Protein AF-X1KWS8-F1 (afdb_monomer)

Mean predicted aligned error: 2.8 Å

Secondary structure (DSSP, 8-state):
-HHHHHHHHHHHHHHHHHHHTTT--TTT-HHHHHHHHHHHHHHHHHHHHHH--HHHHHHHHHHHHHHTTTS-TTT-HHHHHHHHHHHHHHHHHHHHHS-HHHHHHHHHHHHHHHHGGG-

Nearest PDB structures (foldseek):
  3sf4-assembly2_B  TM=8.137E-01  e=5.420E-02  Homo sapiens
  4a1s-assembly1_B  TM=8.154E-01  e=6.278E-02  Drosophila melanogaster
  4wne-assembly1_A  TM=8.134E-01  e=9.290E-02  Homo sapiens
  6hc2-assembly4_S  TM=8.059E-01  e=2.244E-01  Homo sapiens
  8rsv-assembly1_A  TM=4.801E-01  e=1.374E+00  Bacillus phage phi3T

Solvent-accessible surface area (backbone atoms only — not comparable to full-atom values): 5740 Å² total; per-residue (Å²): 106,71,71,55,51,52,47,52,52,26,51,52,49,36,52,54,33,56,60,47,54,76,77,38,36,67,87,84,34,37,69,61,27,23,52,40,23,42,53,32,11,52,29,26,38,53,45,16,71,74,68,68,37,55,68,32,17,52,52,13,37,50,22,23,56,57,15,48,76,59,30,30,69,86,83,29,34,70,56,22,23,50,37,24,39,52,36,13,52,25,27,46,56,26,23,77,68,47,65,38,73,62,24,42,53,52,12,52,50,26,40,55,60,24,51,57,75,79,111

Radius of gyration: 14.24 Å; Cα contacts (8 Å, |Δi|>4): 162; chains: 1; bounding box: 35×32×32 Å

Organism: NCBI:txid412755

pLDDT: mean 96.4, std 5.82, range [64.0, 98.88]

InterPro domains:
  IPR011990 Tetratricopeptide-like helical domain superfamily [G3DSA:1.25.40.10] (1-74)
  IPR011990 Tetratricopeptide-like helical domain superfamily [G3DSA:1.25.40.10] (75-119)
  IPR011990 Tetratricopeptide-like helical domain superfamily [SSF48452] (6-116)

Foldseek 3Di:
DVLVVLLVVLVVLLVVLVVVCVPQDCVPHVQVLLVSLQSNLVSLLSVCVSVVDLVSLVSSLVSLVSSCVRCDCVPNVQSLLVSLQSNLSSLCSNLVPDPVVVSPVSSVVSNVRSCPNVD

Structure (mmCIF, N/CA/C/O backbone):
data_AF-X1KWS8-F1
#
_entry.id   AF-X1KWS8-F1
#
loop_
_atom_site.group_PDB
_atom_site.id
_atom_site.type_symbol
_atom_site.label_atom_id
_atom_site.label_alt_id
_atom_site.label_comp_id
_atom_site.label_asym_id
_atom_site.label_entity_id
_atom_site.label_seq_id
_atom_site.pdbx_PDB_ins_code
_atom_site.Cartn_x
_atom_site.Cartn_y
_atom_site.Cartn_z
_atom_site.occupancy
_atom_site.B_iso_or_equiv
_atom_site.auth_seq_id
_atom_site.auth_comp_id
_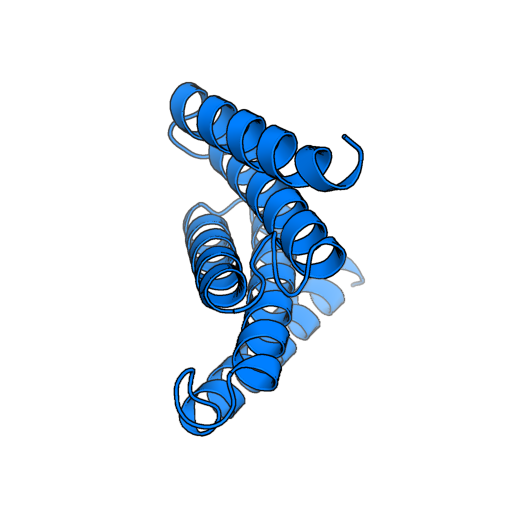atom_site.auth_asym_id
_atom_site.auth_atom_id
_atom_site.pdbx_PDB_model_num
ATOM 1 N N . ALA A 1 1 ? 19.935 10.452 10.825 1.00 64.00 1 ALA A N 1
ATOM 2 C CA . ALA A 1 1 ? 20.692 9.393 10.131 1.00 64.00 1 ALA A CA 1
ATOM 3 C C . ALA A 1 1 ? 19.772 8.234 9.749 1.00 64.00 1 ALA A C 1
ATOM 5 O O . ALA A 1 1 ? 19.333 8.224 8.617 1.00 64.00 1 ALA A O 1
ATOM 6 N N . GLU A 1 2 ? 19.375 7.336 10.661 1.00 73.25 2 GLU A N 1
ATOM 7 C CA . GLU A 1 2 ? 18.587 6.132 10.298 1.00 73.25 2 GLU A CA 1
ATOM 8 C C . GLU A 1 2 ? 17.178 6.427 9.736 1.00 73.25 2 GLU A C 1
ATOM 10 O O . GLU A 1 2 ? 16.774 5.854 8.731 1.00 73.25 2 GLU A O 1
ATOM 15 N N . VAL A 1 3 ? 16.434 7.370 10.331 1.00 71.50 3 VAL A N 1
ATOM 16 C CA . VAL A 1 3 ? 15.099 7.779 9.829 1.00 71.50 3 VAL A CA 1
ATOM 17 C C . VAL A 1 3 ? 15.184 8.477 8.467 1.00 71.50 3 VAL A C 1
ATOM 19 O O . VAL A 1 3 ? 14.303 8.319 7.626 1.00 71.50 3 VAL A O 1
ATOM 22 N N . GLU A 1 4 ? 16.252 9.241 8.254 1.00 72.50 4 GLU A N 1
ATOM 23 C CA . GLU A 1 4 ? 16.501 9.984 7.018 1.00 72.50 4 GLU A CA 1
ATOM 24 C C . GLU A 1 4 ? 16.873 9.028 5.878 1.00 72.50 4 GLU A C 1
ATOM 26 O O . GLU A 1 4 ? 16.276 9.096 4.807 1.00 72.50 4 GLU A O 1
ATOM 31 N N . ASP A 1 5 ? 17.732 8.046 6.162 1.00 85.25 5 ASP A N 1
ATOM 32 C CA . ASP A 1 5 ? 18.064 6.947 5.250 1.00 85.25 5 ASP A CA 1
ATOM 33 C C . ASP A 1 5 ? 16.818 6.106 4.911 1.00 85.25 5 ASP A C 1
ATOM 35 O O . ASP A 1 5 ? 16.545 5.800 3.750 1.00 85.25 5 ASP A O 1
ATOM 39 N N . LYS A 1 6 ? 15.959 5.817 5.899 1.00 88.38 6 LYS A N 1
ATOM 40 C CA . LYS A 1 6 ? 14.690 5.112 5.660 1.00 88.38 6 LYS A CA 1
ATOM 41 C C . LYS A 1 6 ? 13.768 5.879 4.708 1.00 88.38 6 LYS A C 1
ATOM 43 O O . LYS A 1 6 ? 13.195 5.272 3.804 1.00 88.38 6 LYS A O 1
ATOM 48 N N . ALA A 1 7 ? 13.621 7.192 4.889 1.00 91.94 7 ALA A N 1
ATOM 49 C CA . ALA A 1 7 ? 12.797 8.019 4.010 1.00 91.94 7 ALA A CA 1
ATOM 50 C C . ALA A 1 7 ? 13.380 8.106 2.589 1.00 91.94 7 ALA A C 1
ATOM 52 O O . ALA A 1 7 ? 12.638 7.995 1.611 1.00 91.94 7 ALA A O 1
ATOM 53 N N . GLU A 1 8 ? 14.701 8.242 2.459 1.00 93.81 8 GLU A N 1
ATOM 54 C CA . GLU A 1 8 ? 15.383 8.239 1.163 1.00 93.81 8 GLU A CA 1
ATOM 55 C C . GLU A 1 8 ? 15.182 6.909 0.423 1.00 93.81 8 GLU A C 1
ATOM 57 O O . GLU A 1 8 ? 14.811 6.895 -0.754 1.00 93.81 8 GLU A O 1
ATOM 62 N N . ASN A 1 9 ? 15.344 5.784 1.120 1.00 94.25 9 ASN A N 1
ATOM 63 C CA . ASN A 1 9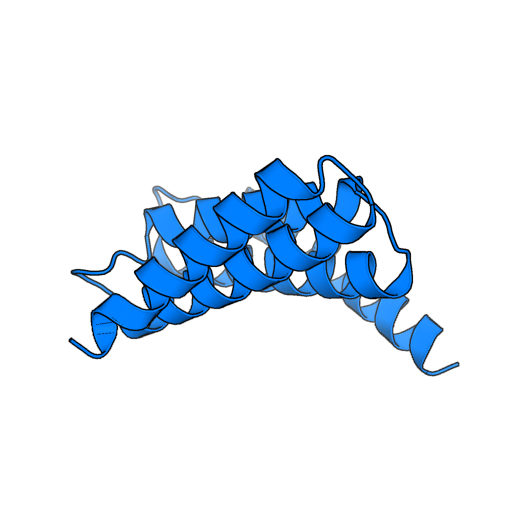 ? 15.138 4.458 0.546 1.00 94.25 9 ASN A CA 1
ATOM 64 C C . ASN A 1 9 ? 13.680 4.233 0.120 1.00 94.25 9 ASN A C 1
ATOM 66 O O . ASN A 1 9 ? 13.439 3.644 -0.935 1.00 94.25 9 ASN A O 1
ATOM 70 N N . CYS A 1 10 ? 12.703 4.768 0.862 1.00 96.50 10 CYS A N 1
ATOM 71 C CA . CYS A 1 10 ? 11.301 4.730 0.439 1.00 96.50 10 CYS A CA 1
ATOM 72 C C . CYS A 1 10 ? 11.064 5.541 -0.840 1.00 96.50 10 CYS A C 1
ATOM 74 O O . CYS A 1 10 ? 10.383 5.060 -1.740 1.00 96.50 10 CYS A O 1
ATOM 76 N N . ASN A 1 11 ? 11.657 6.733 -0.965 1.00 97.00 11 ASN A N 1
ATOM 77 C CA . ASN A 1 11 ? 11.544 7.535 -2.187 1.00 97.00 11 ASN A CA 1
ATOM 78 C C . ASN A 1 11 ? 12.148 6.818 -3.405 1.00 97.00 11 ASN A C 1
ATOM 80 O O . ASN A 1 11 ? 11.540 6.813 -4.475 1.00 97.00 11 ASN A O 1
ATOM 84 N N . LYS A 1 12 ? 13.298 6.149 -3.240 1.00 97.62 12 LYS A N 1
ATOM 85 C CA . LYS A 1 12 ? 13.901 5.314 -4.295 1.00 97.62 12 LYS A CA 1
ATOM 86 C C . LYS A 1 12 ? 12.989 4.149 -4.688 1.00 97.62 12 LYS A C 1
ATOM 88 O O . LYS A 1 12 ? 12.794 3.905 -5.877 1.00 97.62 12 LYS A O 1
ATOM 93 N N . ALA A 1 13 ? 12.400 3.460 -3.708 1.00 97.94 13 ALA A N 1
ATOM 94 C CA . ALA A 1 13 ? 11.460 2.367 -3.957 1.00 97.94 13 ALA A CA 1
ATOM 95 C C . ALA A 1 13 ? 10.202 2.848 -4.697 1.00 97.94 13 ALA A C 1
AT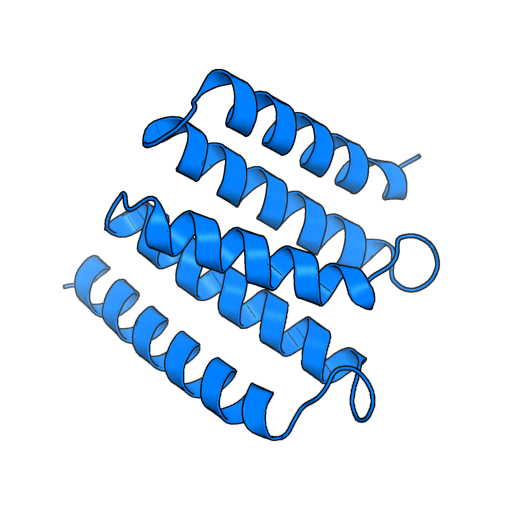OM 97 O O . ALA A 1 13 ? 9.781 2.208 -5.660 1.00 97.94 13 ALA A O 1
ATOM 98 N N . ILE A 1 14 ? 9.646 4.000 -4.304 1.00 98.62 14 ILE A N 1
ATOM 99 C CA . ILE A 1 14 ? 8.508 4.637 -4.982 1.00 98.62 14 ILE A CA 1
ATOM 100 C C . ILE A 1 14 ? 8.850 4.920 -6.439 1.00 98.62 14 ILE A C 1
ATOM 102 O O . ILE A 1 14 ? 8.098 4.517 -7.322 1.00 98.62 14 ILE A O 1
ATOM 106 N N . GLN A 1 15 ? 9.99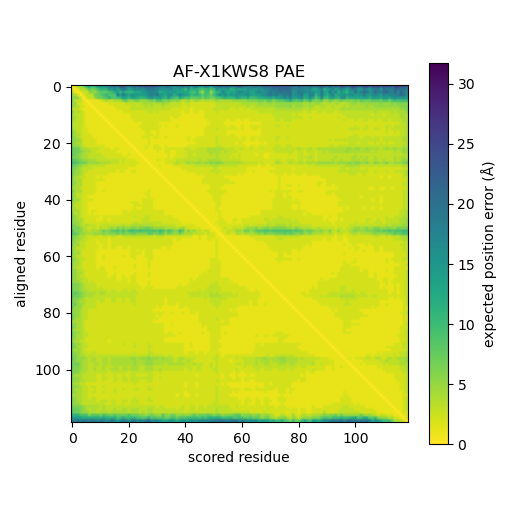3 5.560 -6.698 1.00 98.56 15 GLN A N 1
ATOM 107 C CA . GLN A 1 15 ? 10.421 5.869 -8.058 1.00 98.56 15 GLN A CA 1
ATOM 108 C C . GLN A 1 15 ? 10.561 4.593 -8.900 1.00 98.56 15 GLN A C 1
ATOM 110 O O . GLN A 1 15 ? 10.030 4.526 -10.004 1.00 98.56 15 GLN A O 1
ATOM 115 N N . ALA A 1 16 ? 11.221 3.558 -8.374 1.00 98.50 16 ALA A N 1
ATOM 116 C CA . ALA A 1 16 ? 11.401 2.294 -9.085 1.00 98.50 16 ALA A CA 1
ATOM 117 C C . ALA A 1 16 ? 10.065 1.590 -9.387 1.00 98.50 16 ALA A C 1
ATOM 119 O O . ALA A 1 16 ? 9.858 1.110 -10.503 1.00 98.50 16 ALA A O 1
ATOM 120 N N . CYS A 1 17 ? 9.140 1.561 -8.423 1.00 98.62 17 CYS A N 1
ATOM 121 C CA . CYS A 1 17 ? 7.812 0.980 -8.620 1.00 98.62 17 CYS A CA 1
ATOM 122 C C . CYS A 1 17 ? 7.005 1.775 -9.655 1.00 98.62 17 CYS A C 1
ATOM 124 O O . CYS A 1 17 ? 6.394 1.180 -10.535 1.00 98.62 17 CYS A O 1
ATOM 126 N N . GLN A 1 18 ? 7.039 3.110 -9.599 1.00 98.62 18 GLN A N 1
ATOM 127 C CA . GLN A 1 18 ? 6.348 3.968 -10.565 1.00 98.62 18 GLN A CA 1
ATOM 128 C C . GLN A 1 18 ? 6.886 3.800 -11.988 1.00 98.62 18 GLN A C 1
ATOM 130 O O . GLN A 1 18 ? 6.091 3.736 -12.920 1.00 98.62 18 GLN A O 1
ATOM 135 N N . GLU A 1 19 ? 8.206 3.702 -12.173 1.00 98.50 19 GLU A N 1
ATOM 136 C CA . GLU A 1 19 ? 8.792 3.403 -13.486 1.00 98.50 19 GLU A CA 1
ATOM 137 C C . GLU A 1 19 ? 8.396 2.005 -13.977 1.00 98.50 19 GLU A C 1
ATOM 139 O O . GLU A 1 19 ? 8.045 1.841 -15.144 1.00 9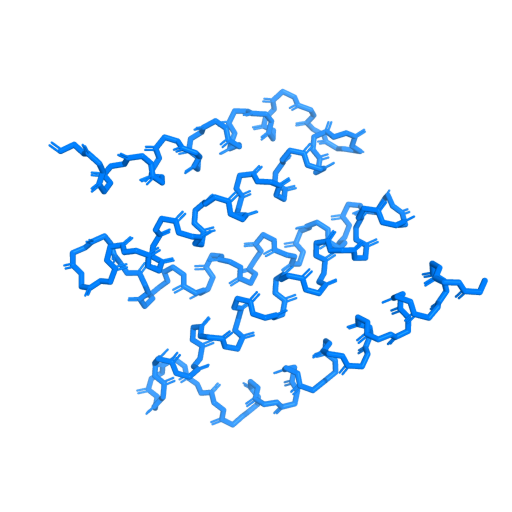8.50 19 GLU A O 1
ATOM 144 N N . SER A 1 20 ? 8.372 1.011 -13.085 1.00 98.25 20 SER A N 1
ATOM 145 C CA . SER A 1 20 ? 7.953 -0.356 -13.426 1.00 98.25 20 SER A CA 1
ATOM 146 C C . SER A 1 20 ? 6.482 -0.406 -13.860 1.00 98.25 20 SER A C 1
ATOM 148 O O . SER A 1 20 ? 6.163 -1.018 -14.875 1.00 98.25 20 SER A O 1
ATOM 150 N N . LEU A 1 21 ? 5.591 0.317 -13.172 1.00 98.50 21 LEU A N 1
ATOM 151 C CA . LEU A 1 21 ? 4.158 0.405 -13.497 1.00 98.50 21 LEU A CA 1
ATOM 152 C C . LEU A 1 21 ? 3.852 1.139 -14.815 1.00 98.50 21 LEU A C 1
ATOM 154 O O . LEU A 1 21 ? 2.705 1.139 -15.256 1.00 98.50 21 LEU A O 1
ATOM 158 N N . LYS A 1 22 ? 4.844 1.756 -15.476 1.00 98.25 22 LYS A N 1
ATOM 159 C CA . LYS A 1 22 ? 4.665 2.285 -16.842 1.00 98.25 22 LYS A CA 1
ATOM 160 C C . LYS A 1 22 ? 4.631 1.186 -17.901 1.00 98.25 22 LYS A C 1
ATOM 162 O O . LYS A 1 22 ? 4.109 1.421 -18.986 1.00 98.25 22 LYS A O 1
ATOM 167 N N . VAL A 1 23 ? 5.231 0.032 -17.609 1.00 98.00 23 VAL A N 1
ATOM 168 C CA . VAL A 1 23 ? 5.340 -1.102 -18.541 1.00 98.00 23 VAL A CA 1
ATOM 169 C C . VAL A 1 23 ? 4.653 -2.359 -18.011 1.00 98.00 23 VAL A C 1
ATOM 171 O O . VAL A 1 23 ? 4.195 -3.175 -18.800 1.00 98.00 23 VAL A O 1
ATOM 174 N N . ILE A 1 24 ? 4.551 -2.502 -16.688 1.00 97.94 24 ILE A N 1
ATOM 175 C CA . ILE A 1 24 ? 3.778 -3.547 -16.021 1.00 97.94 24 ILE A CA 1
ATOM 176 C C . ILE A 1 24 ? 2.357 -3.025 -15.841 1.00 97.94 24 ILE A C 1
ATOM 178 O O . ILE A 1 24 ? 2.115 -2.130 -15.029 1.00 97.94 24 ILE A O 1
ATOM 182 N N . THR A 1 25 ? 1.421 -3.584 -16.599 1.00 98.06 25 THR A N 1
ATOM 183 C CA . THR A 1 25 ? 0.002 -3.220 -16.555 1.00 98.06 25 THR A CA 1
ATOM 184 C C . THR A 1 25 ? -0.816 -4.346 -15.928 1.00 98.06 25 THR A C 1
ATOM 186 O O . THR A 1 25 ? -0.384 -5.499 -15.885 1.00 98.06 25 THR A O 1
ATOM 189 N N . LEU A 1 26 ? -2.015 -4.007 -15.450 1.00 97.62 26 LEU A N 1
ATOM 190 C CA . LEU A 1 26 ? -2.963 -4.987 -14.923 1.00 97.62 26 LEU A CA 1
ATOM 191 C C . LEU A 1 26 ? -3.342 -6.045 -15.975 1.00 97.62 26 LEU A C 1
ATOM 193 O O . LEU A 1 26 ? -3.498 -7.210 -15.627 1.00 97.62 26 LEU A O 1
ATOM 197 N N . ASP A 1 27 ? -3.467 -5.641 -17.239 1.00 97.50 27 ASP A N 1
ATOM 198 C CA . ASP A 1 27 ? -3.947 -6.513 -18.314 1.00 97.50 27 ASP A CA 1
ATOM 199 C C . ASP A 1 27 ? -2.846 -7.443 -18.847 1.00 97.50 27 ASP A C 1
ATOM 201 O O . ASP A 1 27 ? -3.114 -8.605 -19.151 1.00 97.50 27 ASP A O 1
ATOM 205 N N . ASP A 1 28 ? -1.604 -6.954 -18.940 1.00 97.31 28 ASP A N 1
ATOM 206 C CA . ASP A 1 28 ? -0.497 -7.717 -19.531 1.00 97.31 28 ASP A CA 1
ATOM 207 C C . ASP A 1 28 ? 0.216 -8.605 -18.502 1.00 97.31 28 ASP A C 1
ATOM 209 O O . ASP A 1 28 ? 0.631 -9.723 -18.814 1.00 97.31 28 ASP A O 1
ATOM 213 N N . LEU A 1 29 ? 0.392 -8.102 -17.275 1.00 98.06 29 LEU A N 1
ATOM 214 C CA . LEU A 1 29 ? 1.204 -8.726 -16.227 1.00 98.06 29 LEU A CA 1
ATOM 215 C C . LEU A 1 29 ? 0.530 -8.577 -14.848 1.00 98.06 29 LEU A C 1
ATOM 217 O O . LEU A 1 29 ? 1.088 -7.938 -13.952 1.00 98.06 29 LEU A O 1
ATOM 221 N N . PRO A 1 30 ? -0.661 -9.170 -14.631 1.00 98.12 30 PRO A N 1
ATOM 222 C CA . PRO A 1 30 ? -1.476 -8.921 -13.437 1.00 98.12 30 PRO A CA 1
ATOM 223 C C . PRO A 1 30 ? -0.752 -9.234 -12.118 1.00 98.12 30 PRO A C 1
ATOM 225 O O . PRO A 1 30 ? -0.814 -8.453 -11.170 1.00 98.12 30 PRO A O 1
ATOM 228 N N . MET A 1 31 ? -0.014 -10.345 -12.039 1.00 98.25 31 MET A N 1
ATOM 229 C CA . MET A 1 31 ? 0.697 -10.722 -10.808 1.00 98.25 31 MET A CA 1
ATOM 230 C C . MET A 1 31 ? 1.849 -9.767 -10.471 1.00 98.25 31 MET A C 1
ATOM 232 O O . MET A 1 31 ? 2.003 -9.356 -9.315 1.00 98.25 31 MET A O 1
ATOM 236 N N . ASP A 1 32 ? 2.635 -9.369 -11.472 1.00 98.56 32 ASP A N 1
ATOM 237 C CA . ASP A 1 32 ? 3.722 -8.404 -11.284 1.00 98.56 32 ASP A CA 1
ATOM 238 C C . ASP A 1 32 ? 3.169 -7.011 -10.977 1.00 98.56 32 ASP A C 1
ATOM 240 O O . ASP A 1 32 ? 3.726 -6.288 -10.146 1.00 98.56 32 ASP A O 1
ATOM 244 N N . TYR A 1 33 ? 2.037 -6.650 -11.589 1.00 98.81 33 TYR A N 1
ATOM 245 C CA . TYR A 1 33 ? 1.314 -5.417 -11.305 1.00 98.81 33 TYR A CA 1
ATOM 246 C C . TYR A 1 33 ? 0.920 -5.356 -9.829 1.00 98.81 33 TYR A C 1
ATOM 248 O O . TYR A 1 33 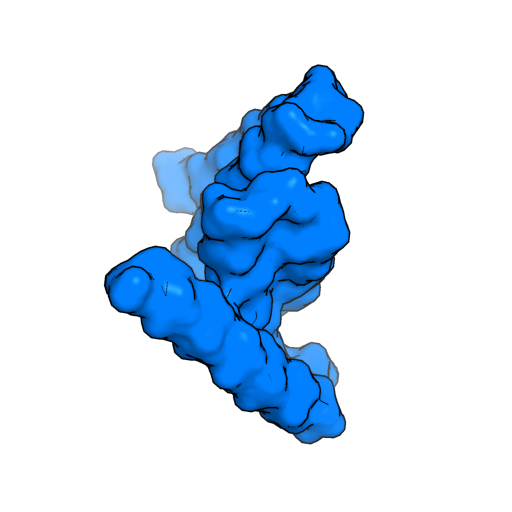? 1.277 -4.408 -9.129 1.00 98.81 33 TYR A O 1
ATOM 256 N N . ALA A 1 34 ? 0.261 -6.399 -9.323 1.00 98.69 34 ALA A N 1
ATOM 257 C CA . ALA A 1 34 ? -0.193 -6.454 -7.939 1.00 98.69 34 ALA A CA 1
ATOM 258 C C . ALA A 1 34 ? 0.963 -6.467 -6.929 1.00 98.69 34 ALA A C 1
ATOM 260 O O . ALA A 1 34 ? 0.903 -5.773 -5.911 1.00 98.69 34 ALA A O 1
ATOM 261 N N . THR A 1 35 ? 2.050 -7.176 -7.245 1.00 98.69 35 THR A N 1
ATOM 262 C CA . THR A 1 35 ? 3.271 -7.188 -6.423 1.00 98.69 35 THR A CA 1
ATOM 263 C C . THR A 1 35 ? 3.896 -5.795 -6.365 1.00 98.69 35 THR A C 1
ATOM 265 O O . THR A 1 35 ? 4.259 -5.298 -5.296 1.00 98.69 35 THR A O 1
ATOM 268 N N . THR A 1 36 ? 3.993 -5.126 -7.516 1.00 98.75 36 THR A N 1
ATOM 269 C CA . THR A 1 36 ? 4.575 -3.784 -7.615 1.00 98.75 36 THR A CA 1
ATOM 270 C C . THR A 1 36 ? 3.715 -2.759 -6.876 1.00 98.75 36 THR A C 1
ATOM 272 O O . THR A 1 36 ? 4.251 -1.904 -6.171 1.00 98.75 36 THR A O 1
ATOM 275 N N . GLN A 1 37 ? 2.389 -2.883 -6.955 1.00 98.81 37 GLN A N 1
ATOM 276 C CA . GLN A 1 37 ? 1.459 -2.050 -6.198 1.00 98.81 37 GLN A CA 1
ATOM 277 C C . GLN A 1 37 ? 1.563 -2.277 -4.682 1.00 98.81 37 GLN A C 1
ATOM 279 O O . GLN A 1 37 ? 1.596 -1.306 -3.927 1.00 98.81 37 GLN A O 1
ATOM 284 N N . GLN A 1 38 ? 1.722 -3.518 -4.205 1.00 98.62 38 GLN A N 1
ATOM 285 C CA . GLN A 1 38 ? 1.987 -3.763 -2.780 1.00 98.62 38 GLN A CA 1
ATOM 286 C C . GLN A 1 38 ? 3.288 -3.100 -2.309 1.00 98.62 38 GLN A C 1
ATOM 288 O O . GLN A 1 38 ? 3.314 -2.459 -1.257 1.00 98.62 38 GLN A O 1
ATOM 293 N N . ASN A 1 39 ? 4.360 -3.196 -3.096 1.00 98.56 39 ASN A N 1
ATOM 294 C CA . ASN A 1 39 ? 5.636 -2.559 -2.767 1.00 98.56 39 ASN A CA 1
ATOM 295 C C . ASN A 1 39 ? 5.530 -1.027 -2.749 1.00 98.56 39 ASN A C 1
ATOM 297 O O . ASN A 1 39 ? 6.050 -0.381 -1.834 1.00 98.56 39 ASN A O 1
ATOM 301 N N . LEU A 1 40 ? 4.812 -0.451 -3.716 1.00 98.81 40 LEU A N 1
ATOM 302 C CA . LEU A 1 40 ? 4.533 0.981 -3.765 1.00 98.81 40 LEU A CA 1
ATOM 303 C C . LEU A 1 40 ? 3.732 1.435 -2.536 1.00 98.81 40 LEU A C 1
ATOM 305 O O . LEU A 1 40 ? 4.083 2.433 -1.902 1.00 98.81 40 LEU A O 1
ATOM 309 N N . GLY A 1 41 ? 2.701 0.673 -2.163 1.00 98.69 41 GLY A N 1
ATOM 310 C CA . GLY A 1 41 ? 1.896 0.925 -0.972 1.00 98.69 41 GLY A CA 1
ATOM 311 C C . GLY A 1 41 ? 2.724 0.892 0.311 1.00 98.69 41 GLY A C 1
ATOM 312 O O . GLY A 1 41 ? 2.638 1.819 1.118 1.00 98.69 41 GLY A O 1
ATOM 313 N N . ASN A 1 42 ? 3.594 -0.111 0.463 1.00 98.50 42 ASN A N 1
ATOM 314 C CA . ASN A 1 42 ? 4.480 -0.254 1.622 1.00 98.50 42 ASN A CA 1
ATOM 315 C C . ASN A 1 42 ? 5.427 0.943 1.769 1.00 98.50 42 ASN A C 1
ATOM 317 O O . ASN A 1 42 ? 5.579 1.491 2.864 1.00 98.50 42 ASN A O 1
ATOM 321 N N . ALA A 1 43 ? 6.036 1.386 0.667 1.00 98.31 43 ALA A N 1
ATOM 322 C CA . ALA A 1 43 ? 6.938 2.532 0.679 1.00 98.31 43 ALA A CA 1
ATOM 323 C C . ALA A 1 43 ? 6.210 3.831 1.068 1.00 98.31 43 ALA A C 1
ATOM 325 O O . ALA A 1 43 ? 6.697 4.586 1.916 1.00 98.31 43 ALA A O 1
ATOM 326 N N . TYR A 1 44 ? 5.012 4.069 0.523 1.00 98.69 44 TYR A N 1
ATOM 327 C CA . TYR A 1 44 ? 4.192 5.215 0.917 1.00 98.69 44 TYR A CA 1
ATOM 328 C C . TYR A 1 44 ? 3.718 5.138 2.366 1.00 98.69 44 TYR A C 1
ATOM 330 O O . TYR A 1 44 ? 3.743 6.150 3.065 1.00 98.69 44 TYR A O 1
ATOM 338 N N . GLN A 1 45 ? 3.339 3.954 2.847 1.00 98.12 45 GLN A N 1
ATOM 339 C CA . GLN A 1 45 ? 2.903 3.761 4.226 1.00 98.12 45 GLN A CA 1
ATOM 340 C C . GLN A 1 45 ? 4.024 4.086 5.219 1.00 98.12 45 GLN A C 1
ATOM 342 O O . GLN A 1 45 ? 3.792 4.756 6.226 1.00 98.12 45 GLN A O 1
ATOM 347 N N . ILE A 1 46 ? 5.257 3.671 4.923 1.00 97.00 46 ILE A N 1
ATOM 348 C CA . ILE A 1 46 ? 6.419 4.030 5.738 1.00 97.00 46 ILE A CA 1
ATOM 349 C C . ILE A 1 46 ? 6.639 5.548 5.727 1.00 97.00 46 ILE A C 1
ATOM 351 O O . ILE A 1 46 ? 6.828 6.141 6.791 1.00 97.00 46 ILE A O 1
ATOM 355 N N . LEU A 1 47 ? 6.586 6.201 4.559 1.00 96.50 47 LEU A N 1
ATOM 356 C CA . LEU A 1 47 ? 6.722 7.661 4.486 1.00 96.50 47 LEU A CA 1
ATOM 357 C C . LEU A 1 47 ? 5.615 8.388 5.247 1.00 96.50 47 LEU A C 1
ATOM 359 O O . LEU A 1 47 ? 5.893 9.372 5.929 1.00 96.50 47 LEU A O 1
ATOM 363 N N . ALA A 1 48 ? 4.379 7.898 5.170 1.00 95.94 48 ALA A N 1
ATOM 364 C CA . ALA A 1 48 ? 3.254 8.441 5.914 1.00 95.94 48 ALA A CA 1
ATOM 365 C C . ALA A 1 48 ? 3.490 8.379 7.428 1.00 95.94 48 ALA A C 1
ATOM 367 O O . ALA A 1 48 ? 3.205 9.345 8.127 1.00 95.94 48 ALA A O 1
ATOM 368 N N . GLN A 1 49 ? 4.062 7.285 7.932 1.00 94.38 49 GLN A N 1
ATOM 369 C CA . GLN A 1 49 ? 4.395 7.134 9.351 1.00 94.38 49 GLN A CA 1
ATOM 370 C C . GLN A 1 49 ? 5.565 8.022 9.798 1.00 94.38 49 GLN A C 1
ATOM 372 O O . GLN A 1 49 ? 5.598 8.450 10.948 1.00 94.38 49 GLN A O 1
ATOM 377 N N . ILE A 1 50 ? 6.526 8.304 8.911 1.00 93.44 50 ILE A N 1
ATOM 378 C CA . ILE A 1 50 ? 7.663 9.191 9.211 1.00 93.44 50 ILE A CA 1
ATOM 379 C C . ILE A 1 50 ? 7.230 10.662 9.185 1.00 93.44 50 ILE A C 1
ATOM 381 O O . ILE A 1 50 ? 7.616 11.440 10.054 1.00 93.44 50 ILE A O 1
ATOM 385 N N . GLN A 1 51 ? 6.452 11.050 8.174 1.00 91.88 51 GLN A N 1
ATOM 386 C CA . GLN A 1 51 ? 6.139 12.450 7.874 1.00 91.88 51 GLN A CA 1
ATOM 387 C C . GLN A 1 51 ? 4.764 12.893 8.392 1.00 91.88 51 GLN A C 1
ATOM 389 O O . GLN A 1 51 ? 4.469 14.083 8.366 1.00 91.88 51 GLN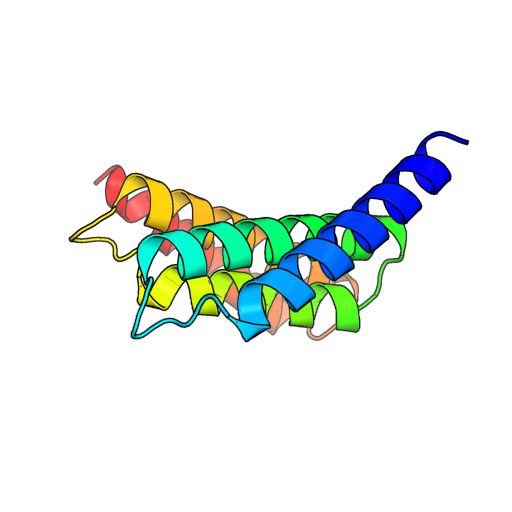 A O 1
ATOM 394 N N . TYR A 1 52 ? 3.924 11.957 8.846 1.00 88.00 52 TYR A N 1
ATOM 395 C CA . TYR A 1 52 ? 2.544 12.196 9.286 1.00 88.00 52 TYR A CA 1
ATOM 396 C C . TYR A 1 52 ? 1.701 12.949 8.244 1.00 88.00 52 TYR A C 1
ATOM 398 O O . TYR A 1 52 ? 0.992 13.904 8.562 1.00 88.00 52 TYR A O 1
ATOM 406 N N . THR A 1 53 ? 1.766 12.523 6.978 1.00 93.88 53 THR A N 1
ATOM 407 C CA . THR A 1 53 ? 1.036 13.169 5.875 1.00 93.88 53 THR A CA 1
ATOM 408 C C . THR A 1 53 ? -0.150 12.337 5.395 1.00 93.88 53 THR A C 1
ATOM 410 O O . THR A 1 53 ? -0.043 11.135 5.142 1.00 93.88 53 THR A O 1
ATOM 413 N N . ALA A 1 54 ? -1.294 13.004 5.209 1.00 96.75 54 ALA A N 1
ATOM 414 C CA . ALA A 1 54 ? -2.490 12.387 4.633 1.00 96.75 54 ALA A CA 1
ATOM 415 C C . ALA A 1 54 ? -2.261 11.944 3.178 1.00 96.75 54 ALA A C 1
ATOM 417 O O . ALA A 1 54 ? -2.709 10.871 2.794 1.00 96.75 54 ALA A O 1
ATOM 418 N N . GLU A 1 55 ? -1.504 12.721 2.398 1.00 98.06 55 GLU A N 1
ATOM 419 C CA . GLU A 1 55 ? -1.218 12.419 0.990 1.00 98.06 55 GLU A CA 1
ATOM 420 C C . GLU A 1 55 ? -0.503 11.070 0.814 1.00 98.06 55 GLU A C 1
ATOM 422 O O . GLU A 1 55 ? -0.896 10.265 -0.028 1.00 98.06 55 GLU A O 1
ATOM 427 N N . ASN A 1 56 ? 0.521 10.782 1.626 1.00 98.06 56 ASN A N 1
ATOM 428 C CA . ASN A 1 56 ? 1.218 9.497 1.543 1.00 98.06 56 ASN A CA 1
ATOM 429 C C . ASN A 1 56 ? 0.313 8.344 1.997 1.00 98.06 56 ASN A C 1
ATOM 431 O O . ASN A 1 56 ? 0.360 7.272 1.401 1.00 98.06 56 ASN A O 1
ATOM 435 N N . CYS A 1 57 ? -0.555 8.561 2.993 1.00 98.06 57 CYS A N 1
ATOM 436 C CA . CYS A 1 57 ? -1.547 7.554 3.373 1.00 98.06 57 CYS A CA 1
ATOM 437 C C . CYS A 1 57 ? -2.505 7.254 2.211 1.00 98.06 57 CYS A C 1
ATOM 439 O O . CYS A 1 57 ? -2.763 6.095 1.910 1.00 98.06 57 CYS A O 1
ATOM 441 N N . GLU A 1 58 ? -3.027 8.289 1.548 1.00 98.62 58 GLU A N 1
ATOM 442 C CA . GLU A 1 58 ? -3.964 8.153 0.427 1.00 98.62 58 GLU A CA 1
ATOM 443 C C . GLU A 1 58 ? -3.321 7.414 -0.756 1.00 98.62 58 GLU A C 1
ATOM 445 O O . GLU A 1 58 ? -3.945 6.519 -1.328 1.00 98.62 58 GLU A O 1
ATOM 450 N N . LYS A 1 59 ? -2.048 7.696 -1.060 1.00 98.75 59 LYS A N 1
ATOM 451 C CA . LYS A 1 59 ? -1.288 6.951 -2.078 1.00 98.75 59 LYS A CA 1
ATOM 452 C C . LYS A 1 59 ? -1.039 5.494 -1.682 1.00 98.75 59 LYS A C 1
ATOM 454 O O . LYS A 1 59 ? -1.153 4.616 -2.534 1.00 98.75 59 LYS A O 1
ATOM 459 N N . ALA A 1 60 ? -0.748 5.217 -0.408 1.00 98.75 60 ALA A N 1
ATOM 460 C CA . ALA A 1 60 ? -0.606 3.846 0.083 1.00 98.75 60 ALA A CA 1
ATOM 461 C C . ALA A 1 60 ? -1.917 3.058 -0.058 1.00 98.75 60 ALA A C 1
ATOM 463 O O . ALA A 1 60 ? -1.926 1.955 -0.599 1.00 98.75 60 ALA A O 1
ATOM 464 N N . ILE A 1 61 ? -3.032 3.662 0.368 1.00 98.88 61 ILE A N 1
ATOM 465 C CA . ILE A 1 61 ? -4.388 3.109 0.245 1.00 98.88 61 ILE A CA 1
ATOM 466 C C . ILE A 1 61 ? -4.699 2.778 -1.215 1.00 98.88 61 ILE A C 1
ATOM 468 O O . ILE A 1 61 ? -5.139 1.666 -1.498 1.00 98.88 61 ILE A O 1
ATOM 472 N N . GLN A 1 62 ? -4.446 3.714 -2.134 1.00 98.88 62 GLN A N 1
ATOM 473 C CA . GLN A 1 62 ? -4.683 3.497 -3.559 1.00 98.88 62 GLN A CA 1
ATOM 474 C C . GLN A 1 62 ? -3.875 2.306 -4.086 1.00 98.88 62 GLN A C 1
ATOM 476 O O . GLN A 1 62 ? -4.432 1.446 -4.758 1.00 98.88 62 GLN A O 1
ATOM 481 N N . ALA A 1 63 ? -2.586 2.218 -3.754 1.00 98.88 63 ALA A N 1
ATOM 482 C CA . ALA A 1 63 ? -1.736 1.132 -4.227 1.00 98.88 63 ALA A CA 1
ATOM 483 C C . ALA A 1 63 ? -2.204 -0.243 -3.707 1.00 98.88 63 ALA A C 1
ATOM 485 O O . ALA A 1 63 ? -2.344 -1.182 -4.486 1.00 98.88 63 ALA A O 1
ATOM 486 N N . TYR A 1 64 ? -2.563 -0.368 -2.425 1.00 98.88 64 TYR A N 1
ATOM 487 C CA . TYR A 1 64 ? -3.122 -1.626 -1.907 1.00 98.88 64 TYR A CA 1
ATOM 488 C C . TYR A 1 64 ? -4.487 -1.974 -2.520 1.00 98.88 64 TYR A C 1
ATOM 490 O O . TYR A 1 64 ? -4.801 -3.143 -2.718 1.00 98.88 64 TYR A O 1
ATOM 498 N N . GLN A 1 65 ? -5.317 -0.982 -2.849 1.00 98.88 65 GLN A N 1
ATOM 499 C CA . GLN A 1 65 ? -6.570 -1.230 -3.569 1.00 98.88 65 GLN A CA 1
ATOM 500 C C . GLN A 1 65 ? -6.327 -1.730 -4.996 1.00 98.88 65 GLN A C 1
ATOM 502 O O . GLN A 1 65 ? -7.071 -2.582 -5.476 1.00 98.88 65 GLN A O 1
ATOM 507 N N . GLU A 1 66 ? -5.284 -1.239 -5.667 1.00 98.81 66 GLU A N 1
ATOM 508 C CA . GLU A 1 66 ? -4.884 -1.738 -6.982 1.00 98.81 66 GLU A CA 1
ATOM 509 C C . GLU A 1 66 ? -4.355 -3.179 -6.913 1.00 98.81 66 GLU A C 1
ATOM 511 O O . GLU A 1 66 ? -4.704 -3.981 -7.776 1.00 98.81 66 GLU A O 1
ATOM 516 N N . SER A 1 67 ? -3.591 -3.557 -5.877 1.00 98.75 67 SER A N 1
ATOM 517 C CA . SER A 1 67 ? -3.150 -4.955 -5.717 1.00 98.75 67 SER A CA 1
ATOM 518 C C . SER A 1 67 ? -4.322 -5.915 -5.483 1.00 98.75 67 SER A C 1
ATOM 520 O O . SER A 1 67 ? -4.322 -7.029 -6.005 1.00 98.75 67 SER A O 1
ATOM 522 N N . LEU A 1 68 ? -5.364 -5.463 -4.778 1.00 98.81 68 LEU A N 1
ATOM 523 C CA . LEU A 1 68 ? -6.599 -6.219 -4.531 1.00 98.81 68 LEU A CA 1
ATOM 524 C C . LEU A 1 68 ? -7.466 -6.448 -5.782 1.00 98.81 68 LEU A C 1
ATOM 526 O O . LEU A 1 68 ? -8.421 -7.217 -5.718 1.00 98.81 68 LEU A O 1
ATOM 530 N N . LYS A 1 69 ? -7.149 -5.828 -6.928 1.00 98.69 69 LYS A N 1
ATOM 531 C CA . LYS A 1 69 ? -7.786 -6.181 -8.212 1.00 98.69 69 LYS A CA 1
ATOM 532 C C . LYS A 1 69 ? -7.335 -7.542 -8.743 1.00 98.69 69 LYS A C 1
ATOM 534 O O . LYS A 1 69 ? -8.021 -8.110 -9.584 1.00 98.69 69 LYS A O 1
ATOM 539 N N . VAL A 1 70 ? -6.186 -8.031 -8.276 1.00 98.75 70 VAL A N 1
ATOM 540 C CA . VAL A 1 70 ? -5.589 -9.309 -8.691 1.00 98.75 70 VAL A CA 1
ATOM 541 C C . VAL A 1 70 ? -5.565 -10.278 -7.526 1.00 98.75 70 VAL A C 1
ATOM 543 O O . VAL A 1 70 ? -5.993 -11.416 -7.670 1.00 98.75 70 VAL A O 1
ATOM 546 N N . TYR A 1 71 ? -5.092 -9.827 -6.363 1.00 98.56 71 TYR A N 1
ATOM 547 C CA . TYR A 1 71 ? -5.107 -10.629 -5.152 1.00 98.56 71 TYR A CA 1
ATOM 548 C C . TYR A 1 71 ? -6.520 -10.668 -4.596 1.00 98.56 71 TYR A C 1
ATOM 550 O O . TYR A 1 71 ? -6.876 -9.829 -3.778 1.00 98.56 71 TYR A O 1
ATOM 558 N N . THR A 1 72 ? -7.321 -11.612 -5.078 1.00 98.50 72 THR A N 1
ATOM 559 C CA . THR A 1 72 ? -8.678 -11.896 -4.605 1.00 98.50 72 THR A CA 1
ATOM 560 C C . THR A 1 72 ? -8.643 -12.937 -3.488 1.00 98.50 72 THR A C 1
ATOM 562 O O . THR A 1 72 ? -7.666 -13.674 -3.331 1.00 98.50 72 THR A O 1
ATOM 565 N N . LEU A 1 73 ? -9.714 -13.009 -2.694 1.00 97.88 73 LEU A N 1
ATOM 566 C CA . LEU A 1 73 ? -9.834 -14.016 -1.638 1.00 97.88 73 LEU A CA 1
ATOM 567 C C . LEU A 1 73 ? -9.851 -15.438 -2.221 1.00 97.88 73 LEU A C 1
ATOM 569 O O . LEU A 1 73 ? -9.328 -16.363 -1.607 1.00 97.88 73 LEU A O 1
ATOM 573 N N . GLU A 1 74 ? -10.459 -15.597 -3.392 1.00 97.88 74 GLU A N 1
ATOM 574 C CA . GLU A 1 74 ? -10.653 -16.872 -4.070 1.00 97.88 74 GLU A CA 1
ATOM 575 C C . GLU A 1 74 ? -9.359 -17.407 -4.691 1.00 97.88 74 GLU A C 1
ATOM 577 O O . GLU A 1 74 ? -9.040 -18.583 -4.514 1.00 97.88 74 GLU A O 1
ATOM 582 N N . ASP A 1 75 ? -8.612 -16.554 -5.395 1.00 97.75 75 ASP A N 1
ATOM 583 C CA . ASP A 1 75 ? -7.458 -16.989 -6.189 1.00 97.75 75 ASP A CA 1
ATOM 584 C C . ASP A 1 75 ? -6.143 -16.894 -5.400 1.00 97.75 75 ASP A C 1
ATOM 586 O O . ASP A 1 75 ? -5.262 -17.744 -5.548 1.00 97.75 75 ASP A O 1
ATOM 590 N N . PHE A 1 76 ? -6.014 -15.886 -4.528 1.00 98.06 76 PHE A N 1
ATOM 591 C CA . PHE A 1 76 ? -4.787 -15.596 -3.777 1.00 98.06 76 PHE A CA 1
ATOM 592 C C . PHE A 1 76 ? -5.091 -15.217 -2.322 1.00 98.06 76 PHE A C 1
ATOM 594 O O . PHE A 1 76 ? -4.788 -14.099 -1.892 1.00 98.06 76 PHE A O 1
ATOM 601 N N . PRO A 1 77 ? -5.664 -16.131 -1.517 1.00 98.00 77 PRO A N 1
ATOM 602 C CA . PRO A 1 77 ? -6.165 -15.808 -0.184 1.00 98.00 77 PRO A CA 1
ATOM 603 C C . PRO A 1 77 ? -5.106 -15.142 0.706 1.00 98.00 77 PRO A C 1
ATOM 605 O O . PRO A 1 77 ? -5.370 -14.112 1.322 1.00 98.00 77 PRO A O 1
ATOM 608 N N . MET A 1 78 ? -3.877 -15.663 0.745 1.00 98.19 78 MET A N 1
ATOM 609 C CA . MET A 1 78 ? -2.829 -15.099 1.608 1.00 98.19 78 MET A CA 1
ATOM 610 C C . MET A 1 78 ? -2.369 -13.703 1.164 1.00 98.19 78 MET A C 1
ATOM 612 O O . MET A 1 78 ? -2.148 -12.828 2.008 1.00 98.19 78 MET A O 1
ATOM 616 N N . ASP A 1 79 ? -2.268 -13.459 -0.143 1.00 98.56 79 ASP A N 1
ATOM 617 C CA . ASP A 1 79 ? -1.905 -12.146 -0.683 1.00 98.56 79 ASP A CA 1
ATOM 618 C C . ASP A 1 79 ? -3.045 -11.132 -0.519 1.00 98.56 79 ASP A C 1
ATOM 620 O O . ASP A 1 79 ? -2.796 -9.966 -0.190 1.00 98.56 79 ASP A O 1
ATOM 624 N N . TYR A 1 80 ? -4.299 -11.584 -0.653 1.00 98.69 80 TYR A N 1
ATOM 625 C CA . TYR A 1 80 ? -5.496 -10.810 -0.324 1.00 98.69 80 TYR A CA 1
ATOM 626 C C . TYR A 1 80 ? -5.474 -10.386 1.143 1.00 98.69 80 TYR A C 1
ATOM 628 O O . TYR A 1 80 ? -5.580 -9.197 1.448 1.00 98.69 80 TYR A O 1
ATOM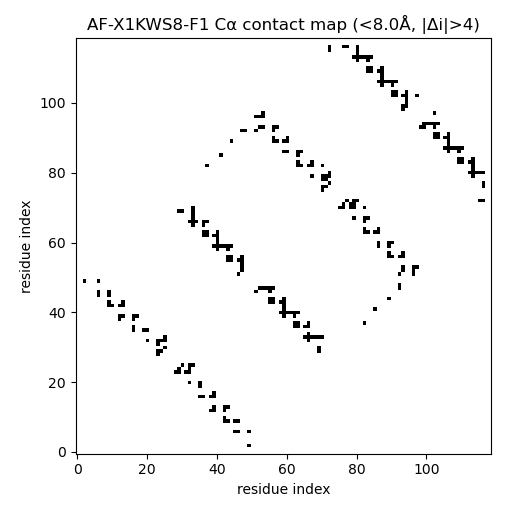 636 N N . ALA A 1 81 ? -5.264 -11.332 2.062 1.00 98.56 81 ALA A N 1
ATOM 637 C CA . ALA A 1 81 ? -5.216 -11.036 3.488 1.00 98.56 81 ALA A CA 1
ATOM 638 C C . ALA A 1 81 ? -4.084 -10.072 3.844 1.00 98.56 81 ALA A C 1
ATOM 640 O O . ALA A 1 81 ? -4.291 -9.171 4.660 1.00 98.56 81 ALA A O 1
ATOM 641 N N . THR A 1 82 ? -2.920 -10.218 3.213 1.00 98.50 82 THR A N 1
ATOM 642 C CA . THR A 1 82 ? -1.782 -9.309 3.397 1.00 98.50 82 THR A CA 1
ATOM 643 C C . THR A 1 82 ? -2.114 -7.904 2.893 1.00 98.50 82 THR A C 1
ATOM 645 O O . THR A 1 82 ? -1.951 -6.932 3.631 1.00 98.50 82 THR A O 1
ATOM 648 N N . SER A 1 83 ? -2.670 -7.790 1.683 1.00 98.50 83 SER A N 1
ATOM 649 C CA . SER A 1 83 ? -3.068 -6.504 1.095 1.00 98.50 83 SER A CA 1
ATOM 650 C C . SER A 1 83 ? -4.142 -5.806 1.939 1.00 98.50 83 SER A C 1
ATOM 652 O O . SER A 1 83 ? -4.040 -4.610 2.210 1.00 98.50 83 SER A O 1
ATOM 654 N N . GLN A 1 84 ? -5.133 -6.554 2.432 1.00 98.75 84 GLN A N 1
ATOM 655 C CA . GLN A 1 84 ? -6.172 -6.045 3.331 1.00 98.75 84 GLN A CA 1
ATOM 656 C C . GLN A 1 84 ? -5.617 -5.609 4.695 1.00 98.75 84 GLN A C 1
ATOM 658 O O . GLN A 1 84 ? -6.032 -4.586 5.238 1.00 98.75 84 GLN A O 1
ATOM 663 N N . ASN A 1 85 ? -4.649 -6.342 5.252 1.00 98.56 85 ASN A N 1
ATOM 664 C CA . ASN A 1 85 ? -3.988 -5.951 6.498 1.00 98.56 85 ASN A CA 1
ATOM 665 C C . ASN A 1 85 ? -3.246 -4.616 6.330 1.00 98.56 85 ASN A C 1
ATOM 667 O O . ASN A 1 85 ? -3.442 -3.680 7.110 1.00 98.56 85 ASN A O 1
ATOM 671 N N . ASN A 1 86 ? -2.472 -4.497 5.252 1.00 98.69 86 ASN A N 1
ATOM 672 C CA . ASN A 1 86 ? -1.737 -3.283 4.921 1.00 98.69 86 ASN A CA 1
ATOM 673 C C . ASN A 1 86 ? -2.677 -2.093 4.666 1.00 98.69 86 ASN A C 1
ATOM 675 O O . ASN A 1 86 ? -2.438 -0.989 5.166 1.00 98.69 86 ASN A O 1
ATOM 679 N N . LEU A 1 87 ? -3.796 -2.330 3.975 1.00 98.81 87 LEU A N 1
ATOM 680 C CA . LEU A 1 87 ? -4.856 -1.345 3.767 1.00 98.81 87 LEU A CA 1
ATOM 681 C C . LEU A 1 87 ? -5.473 -0.880 5.097 1.00 98.81 87 LEU A C 1
ATOM 683 O O . LEU A 1 87 ? -5.680 0.318 5.303 1.00 98.81 87 LEU A O 1
ATOM 687 N N . GLY A 1 88 ? -5.712 -1.807 6.029 1.00 98.75 88 GLY A N 1
ATOM 688 C CA . GLY A 1 88 ? -6.172 -1.496 7.380 1.00 98.75 88 GLY A CA 1
ATOM 689 C C . GLY A 1 88 ? -5.186 -0.619 8.152 1.00 98.75 88 GLY A C 1
ATOM 690 O O . GLY A 1 88 ? -5.580 0.381 8.758 1.00 98.75 88 GLY A O 1
ATOM 691 N N . GLY A 1 89 ? -3.892 -0.937 8.067 1.00 98.44 89 GLY A N 1
ATOM 692 C CA . GLY A 1 89 ? -2.817 -0.129 8.642 1.00 98.44 89 GLY A CA 1
ATOM 693 C C . GLY A 1 89 ? -2.776 1.292 8.075 1.00 98.44 89 GLY A C 1
ATOM 694 O O . GLY A 1 89 ? -2.696 2.255 8.841 1.00 98.44 89 GLY A O 1
ATOM 695 N N . ALA A 1 90 ? -2.907 1.438 6.755 1.00 98.56 90 ALA A N 1
ATOM 696 C CA . ALA A 1 90 ? -2.883 2.738 6.088 1.00 98.56 90 ALA A CA 1
ATOM 697 C C . ALA A 1 90 ? -4.085 3.618 6.449 1.00 98.56 90 ALA A C 1
ATOM 699 O O . ALA A 1 90 ? -3.914 4.795 6.775 1.00 98.56 90 ALA A O 1
ATOM 700 N N . TYR A 1 91 ? -5.293 3.048 6.502 1.00 98.81 91 TYR A N 1
ATOM 701 C CA . TYR A 1 91 ? -6.456 3.760 7.035 1.00 98.81 91 TYR A CA 1
ATOM 702 C C . TYR A 1 91 ? -6.276 4.138 8.510 1.00 98.81 91 TYR A C 1
ATOM 704 O O . TYR A 1 91 ? -6.662 5.234 8.915 1.00 98.81 91 TYR A O 1
ATOM 712 N N . GLY A 1 92 ? -5.654 3.274 9.315 1.00 98.38 92 GLY A N 1
ATOM 713 C CA . GLY A 1 92 ? -5.326 3.570 10.708 1.00 98.38 92 GLY A CA 1
ATOM 714 C C . GLY A 1 92 ? -4.372 4.758 10.858 1.00 98.38 92 GLY A C 1
ATOM 715 O O . GLY A 1 92 ? -4.588 5.607 11.723 1.00 98.38 92 GLY A O 1
ATOM 716 N N . THR A 1 93 ? -3.350 4.861 10.005 1.00 97.94 93 THR A N 1
ATOM 717 C CA . THR A 1 93 ? -2.453 6.028 9.961 1.00 97.94 93 THR A CA 1
ATOM 718 C C . THR A 1 93 ? -3.188 7.274 9.472 1.00 97.94 93 THR A C 1
ATOM 720 O O . THR A 1 93 ? -3.092 8.317 10.118 1.00 97.94 93 THR A O 1
ATOM 723 N N . LEU A 1 94 ? -4.003 7.170 8.415 1.00 98.31 94 LEU A N 1
ATOM 724 C CA . LEU A 1 94 ? -4.797 8.294 7.912 1.00 98.31 94 LEU A CA 1
ATOM 725 C C . LEU A 1 94 ? -5.749 8.839 8.983 1.00 98.31 94 LEU A C 1
ATOM 727 O O . LEU A 1 94 ? -5.857 10.050 9.139 1.00 98.31 94 LEU A O 1
ATOM 731 N N . ALA A 1 95 ? -6.368 7.968 9.785 1.00 98.00 95 ALA A N 1
ATOM 732 C CA . ALA A 1 95 ? -7.258 8.357 10.878 1.00 98.00 95 ALA A CA 1
ATOM 733 C C . ALA A 1 95 ? -6.587 9.240 11.948 1.00 98.00 95 ALA A C 1
ATOM 735 O O . ALA A 1 95 ? -7.280 9.951 12.678 1.00 98.00 95 ALA A O 1
ATOM 736 N N . GLN A 1 96 ? -5.255 9.204 12.062 1.00 96.44 96 GLN A N 1
ATOM 737 C CA . GLN A 1 96 ? -4.511 10.067 12.984 1.00 96.44 96 GLN A CA 1
ATOM 738 C C . GLN A 1 96 ? -4.412 11.509 12.479 1.00 96.44 96 GLN A C 1
ATOM 740 O O . GLN A 1 96 ? -4.249 12.420 13.286 1.00 96.44 96 GLN A O 1
ATOM 745 N N . VAL A 1 97 ? -4.525 11.717 11.164 1.00 95.56 97 VAL A N 1
ATOM 746 C CA . VAL A 1 97 ? -4.283 13.013 10.514 1.00 95.56 97 VAL A CA 1
ATOM 747 C C . VAL A 1 97 ? -5.510 13.568 9.780 1.00 95.56 97 VAL A C 1
ATOM 749 O O . VAL A 1 97 ? -5.559 14.766 9.515 1.00 95.56 97 VAL A O 1
ATOM 752 N N . LYS A 1 98 ? -6.510 12.732 9.458 1.00 97.06 98 LYS A N 1
ATOM 753 C CA . LYS A 1 98 ? -7.701 13.101 8.677 1.00 97.06 98 LYS A CA 1
ATOM 754 C C . LYS A 1 98 ? -8.885 12.156 8.935 1.00 97.06 98 LYS A C 1
ATOM 756 O O . LYS A 1 98 ? -8.717 10.942 9.022 1.00 97.06 98 LYS A O 1
ATOM 761 N N . ASP A 1 99 ? -10.093 12.716 9.039 1.00 97.31 99 ASP A N 1
ATOM 762 C CA . ASP A 1 99 ? -11.385 12.000 9.083 1.00 97.31 99 ASP A CA 1
ATOM 763 C C . ASP A 1 99 ? -11.400 10.758 9.998 1.00 97.31 99 ASP A C 1
ATOM 765 O O . ASP A 1 99 ? -11.794 9.658 9.603 1.00 97.31 99 ASP A O 1
ATOM 769 N N . LYS A 1 100 ? -10.942 10.935 11.248 1.00 97.69 100 LYS A N 1
ATOM 770 C CA . LYS A 1 100 ? -10.644 9.858 12.213 1.00 97.69 100 LYS A CA 1
ATOM 771 C C . LYS A 1 100 ? -11.686 8.741 12.254 1.00 97.69 100 LYS A C 1
ATOM 773 O O . LYS A 1 100 ? -11.346 7.582 12.053 1.00 97.69 100 LYS A O 1
ATOM 778 N N . THR A 1 101 ? -12.949 9.073 12.518 1.00 98.31 101 THR A N 1
ATOM 779 C CA . THR A 1 101 ? -14.017 8.072 12.672 1.00 98.31 101 THR A CA 1
ATOM 780 C C . THR A 1 101 ? -14.236 7.266 11.395 1.00 98.31 101 THR A C 1
ATOM 782 O O . THR A 1 101 ? -14.372 6.044 11.448 1.00 98.31 101 THR A O 1
ATOM 785 N N . GLU A 1 102 ? -14.253 7.934 10.242 1.00 98.50 102 GLU A N 1
ATOM 786 C CA . GLU A 1 102 ? -14.456 7.273 8.956 1.00 98.50 102 GLU A CA 1
ATOM 787 C C . GLU A 1 102 ? -13.300 6.321 8.647 1.00 98.50 102 GLU A C 1
ATOM 789 O O . GLU A 1 102 ? -13.524 5.155 8.319 1.00 98.50 102 GLU A O 1
ATOM 794 N N . ASN A 1 103 ? -12.065 6.790 8.814 1.00 98.56 103 ASN A N 1
ATOM 795 C CA . ASN A 1 103 ? -10.884 5.992 8.514 1.00 98.56 103 ASN A CA 1
ATOM 796 C C . ASN A 1 103 ? -10.676 4.851 9.519 1.00 98.56 103 ASN A C 1
ATOM 798 O O . ASN A 1 103 ? -10.313 3.753 9.109 1.00 98.56 103 ASN A O 1
ATOM 802 N N . CYS A 1 104 ? -11.025 5.020 10.799 1.00 98.62 104 CYS A N 1
ATOM 803 C CA . CYS A 1 104 ? -11.077 3.899 11.744 1.00 98.62 104 CYS A CA 1
ATOM 804 C C . CYS A 1 104 ? -12.075 2.817 11.296 1.00 98.62 104 CYS A C 1
ATOM 806 O O . CYS A 1 104 ? -11.753 1.631 11.339 1.00 98.62 104 CYS A O 1
ATOM 808 N N . ASN A 1 105 ? -13.261 3.204 10.817 1.00 98.75 105 ASN A N 1
ATOM 809 C CA . ASN A 1 105 ? -14.244 2.241 10.312 1.00 98.75 105 ASN A CA 1
ATOM 810 C C . ASN A 1 105 ? -13.748 1.515 9.054 1.00 98.75 105 ASN A C 1
ATOM 812 O O . ASN A 1 105 ? -13.973 0.313 8.914 1.00 98.75 105 ASN A O 1
ATOM 816 N N . LYS A 1 106 ? -13.063 2.218 8.144 1.00 98.75 106 LYS A N 1
ATOM 817 C CA . LYS A 1 106 ? -12.442 1.597 6.963 1.00 98.75 106 LYS A CA 1
ATOM 818 C C . LYS A 1 106 ? -11.318 0.635 7.354 1.00 98.75 106 LYS A C 1
ATOM 820 O O . LYS A 1 106 ? -11.267 -0.466 6.815 1.00 98.75 106 LYS A O 1
ATOM 825 N N . ALA A 1 107 ? -10.493 0.997 8.338 1.00 98.69 107 ALA A N 1
ATOM 826 C CA . ALA A 1 107 ? -9.443 0.127 8.860 1.00 98.69 107 ALA A CA 1
ATOM 827 C C . ALA A 1 107 ? -10.010 -1.178 9.439 1.00 98.69 107 ALA A C 1
ATOM 829 O O . ALA A 1 107 ? -9.552 -2.260 9.085 1.00 98.69 107 ALA A O 1
ATOM 830 N N . ILE A 1 108 ? -11.053 -1.084 10.276 1.00 98.75 108 ILE A N 1
ATOM 831 C CA . ILE A 1 108 ? -11.732 -2.254 10.855 1.00 98.75 108 ILE A CA 1
ATOM 832 C C . ILE A 1 108 ? -12.253 -3.179 9.754 1.00 98.75 108 ILE A C 1
ATOM 834 O O . ILE A 1 108 ? -12.020 -4.383 9.819 1.00 98.75 108 ILE A O 1
ATOM 838 N N . LYS A 1 109 ? -12.915 -2.625 8.731 1.00 98.75 109 LYS A N 1
ATOM 839 C CA . LYS A 1 109 ? -13.421 -3.414 7.599 1.00 98.75 109 LYS A CA 1
ATOM 840 C C . LYS A 1 109 ? -12.295 -4.143 6.869 1.00 98.75 109 LYS A C 1
ATOM 842 O O . LYS A 1 109 ? -12.420 -5.336 6.628 1.00 98.75 109 LYS A O 1
ATOM 847 N N . ALA A 1 110 ? -11.190 -3.463 6.569 1.00 98.69 110 ALA A N 1
ATOM 848 C CA . ALA A 1 110 ? -10.049 -4.084 5.900 1.00 98.69 110 ALA A CA 1
ATOM 849 C C . ALA A 1 110 ? -9.445 -5.226 6.743 1.00 98.69 110 ALA A C 1
ATOM 851 O O . ALA A 1 110 ? -9.230 -6.327 6.246 1.00 98.69 110 ALA A O 1
ATOM 852 N N . PHE A 1 111 ? -9.276 -5.040 8.056 1.00 98.56 111 PHE A N 1
ATOM 853 C CA . PHE A 1 111 ? -8.816 -6.130 8.924 1.00 98.56 111 PHE A CA 1
ATOM 854 C C . PHE A 1 111 ? -9.808 -7.299 9.006 1.00 98.56 111 PHE A C 1
ATOM 856 O O . PHE A 1 111 ? -9.385 -8.451 9.039 1.00 98.56 111 PHE A O 1
ATOM 863 N N . GLN A 1 112 ? -11.117 -7.035 9.001 1.00 98.50 112 GLN A N 1
ATOM 864 C CA . GLN A 1 112 ? -12.135 -8.089 8.943 1.00 98.50 112 GLN A CA 1
ATOM 865 C C . GLN A 1 112 ? -12.061 -8.887 7.637 1.00 98.50 112 GLN A C 1
ATOM 867 O O . GLN A 1 112 ? -12.177 -10.108 7.672 1.00 98.50 112 GLN A O 1
ATOM 872 N N . GLU A 1 113 ? -11.828 -8.219 6.506 1.00 98.31 113 GLU A N 1
ATOM 873 C CA . GLU A 1 113 ? -11.589 -8.886 5.224 1.00 98.31 11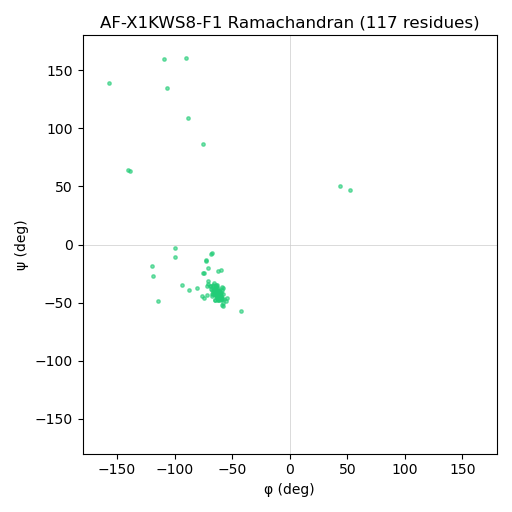3 GLU A CA 1
ATOM 874 C C . GLU A 1 113 ? -10.337 -9.768 5.269 1.00 98.31 113 GLU A C 1
ATOM 876 O O . GLU A 1 113 ? -10.385 -10.914 4.831 1.00 98.31 113 GLU A O 1
ATOM 881 N N . SER A 1 114 ? -9.249 -9.278 5.871 1.00 97.62 114 SER A N 1
ATOM 882 C CA . SER A 1 114 ? -8.014 -10.051 6.054 1.00 97.62 114 SER A CA 1
ATOM 883 C C . SER A 1 114 ? -8.243 -11.349 6.835 1.00 97.62 114 SER A C 1
ATOM 885 O O . SER A 1 114 ? -7.682 -12.384 6.494 1.00 97.62 114 SER A O 1
ATOM 887 N N . LEU A 1 115 ? -9.120 -11.334 7.843 1.00 97.38 115 LEU A N 1
ATOM 888 C CA . LEU A 1 115 ? -9.409 -12.505 8.677 1.00 97.38 115 LEU A CA 1
ATOM 889 C C . LEU A 1 115 ? -10.241 -13.590 7.976 1.00 97.38 115 LEU A C 1
ATOM 891 O O . LEU A 1 115 ? -10.298 -14.708 8.487 1.00 97.38 115 LEU A O 1
ATOM 895 N N . LYS A 1 116 ? -10.861 -13.311 6.820 1.00 96.94 116 LYS A N 1
ATOM 896 C CA . LYS A 1 116 ? -11.684 -14.302 6.102 1.00 96.94 116 LYS A CA 1
ATOM 897 C C . LYS A 1 116 ? -10.901 -15.528 5.640 1.00 96.94 116 LYS A C 1
ATOM 899 O O . LYS A 1 116 ? -11.502 -16.574 5.459 1.00 96.94 116 LYS A O 1
ATOM 904 N N . VAL A 1 117 ? -9.581 -15.424 5.491 1.00 94.50 117 VAL A N 1
ATOM 905 C CA . VAL A 1 117 ? -8.724 -16.565 5.115 1.00 94.50 117 VAL A CA 1
ATOM 906 C C . VAL A 1 117 ? -8.538 -17.586 6.234 1.00 94.50 117 VAL A C 1
ATOM 908 O O . VAL A 1 117 ? -8.015 -18.669 5.991 1.00 94.50 117 VAL A O 1
ATOM 911 N N . LEU A 1 118 ? -8.902 -17.224 7.467 1.00 85.31 118 LEU A N 1
ATOM 912 C CA . LEU A 1 118 ? -8.791 -18.081 8.648 1.00 85.31 118 LEU A CA 1
ATOM 913 C C . LEU A 1 118 ? -10.125 -18.746 9.026 1.00 85.31 118 LEU A C 1
ATOM 915 O O . LEU A 1 118 ? -10.158 -19.483 10.012 1.00 85.31 118 LEU A O 1
ATOM 919 N N . ALA A 1 119 ? -11.206 -18.436 8.305 1.00 76.19 119 ALA A N 1
ATOM 920 C CA . ALA A 1 119 ? -12.563 -18.920 8.558 1.00 76.19 119 ALA A CA 1
ATOM 921 C C . ALA A 1 119 ? -12.903 -20.107 7.649 1.00 76.19 119 ALA A C 1
ATOM 923 O O . ALA A 1 119 ? -13.564 -21.040 8.158 1.00 76.19 119 ALA A O 1
#

Sequence (119 aa):
AEVEDKAENCNKAIQACQESLKVITLDDLPMDYATTQQNLGNAYQILAQIQYTAENCEKAIQAYQESLKVYTLEDFPMDYATSQNNLGGAYGTLAQVKDKTENCNKAIKAFQESLKVLA